Protein AF-A0A7S0MU93-F1 (afdb_monomer)

Solvent-accessible surface area (backbone atoms only — not comparable to full-atom values): 8257 Å² total; per-residue (Å²): 109,71,52,58,58,35,43,77,72,74,36,50,54,34,49,57,92,68,46,88,44,78,89,74,30,47,66,45,72,74,65,36,92,86,83,50,47,41,48,69,59,46,51,51,49,64,52,48,50,44,65,75,73,32,48,82,79,67,54,89,43,80,64,70,39,69,45,80,78,49,78,48,78,41,92,96,71,43,80,43,74,46,64,52,75,78,32,42,78,63,46,52,64,42,74,45,76,45,85,48,97,94,43,78,43,78,48,60,36,87,70,42,74,42,63,46,88,100,48,63,81,87,52,95,70,70,69,46,78,42,67,96

Radius of gyration: 20.54 Å; Cα contacts (8 Å, |Δi|>4): 168; chains: 1; bounding box: 41×29×54 Å

Organism: NCBI:txid1411642

Secondary structure (DSSP, 8-state):
-HHHHHHHTT-EEEETTT-S-TTTEEEE----TTT-TTHHHHHHHHHHHHHHHSTGGGS--SS-EEEEEEEEEETTTEEEEEEEEEES---TT-EEEEEETTEEEEEE---EEEPPTT--TTS--PPEEE--

Mean predicted aligned error: 6.18 Å

Foldseek 3Di:
DVQVVCVVVVAHEDDQVPDPDVVRYHHDFDADPVVGPRVVVVVVCVVVCCVPPVVVVQDADQDWDKDWDDWDQDPPPGIDTDIDTRHHDDFQQDWDWDADPVGIDIDGRNWDWDDPPPDDPVDDDDTDTDRD

Nearest PDB structures (foldseek):
  8pj5-assembly1_0  TM=9.630E-01  e=1.339E-12  Homo sapiens
  6woo-assembly1_1  TM=9.229E-01  e=6.140E-13  Saccharomyces cerevisiae
  4ncf-assembly1_A  TM=8.834E-01  e=1.261E-12  Saccharomyces cerevisiae S288C
  4tn1-assembly2_A  TM=9.085E-01  e=2.921E-12  Thermochaetoides thermophila
  4n3s-assembly1_A  TM=8.749E-01  e=2.038E-12  Saccharomyces cerevisiae S288C

Sequence (132 aa):
AAILSFNEQGLNAALYWENPDPRSYISIVPTSAITGDGLPDLLGLLVRLPQSRMAEKLQFVPDVQATVLEVKMIEGLGTTMDVILVNGTLKEGQTLVTCGLSGPVVTPIRALVTPQPMREMRVKGSYVHHKE

pLDDT: mean 90.56, std 7.41, range [60.0, 97.31]

Structure (mmCIF, N/CA/C/O backbone):
data_AF-A0A7S0MU93-F1
#
_entry.id   AF-A0A7S0MU93-F1
#
loop_
_atom_site.group_PDB
_atom_site.id
_atom_site.type_symbol
_atom_site.label_atom_id
_atom_site.label_alt_id
_atom_site.label_comp_id
_atom_site.label_asym_id
_atom_site.label_entity_id
_atom_site.label_seq_id
_atom_site.pdbx_PDB_ins_code
_atom_site.Cartn_x
_atom_site.Cartn_y
_atom_site.Cartn_z
_atom_site.occupancy
_atom_site.B_iso_or_equiv
_atom_site.auth_seq_id
_atom_site.auth_comp_id
_atom_site.auth_asym_id
_atom_site.auth_atom_id
_atom_site.pdbx_PDB_model_num
ATOM 1 N N . ALA A 1 1 ? 21.070 -10.099 -20.490 1.00 69.31 1 ALA A N 1
ATOM 2 C CA . ALA A 1 1 ? 20.908 -11.014 -19.341 1.00 69.31 1 ALA A CA 1
ATOM 3 C C . ALA A 1 1 ? 19.475 -10.980 -18.810 1.00 69.31 1 ALA A C 1
ATOM 5 O O . ALA A 1 1 ? 18.749 -11.915 -19.091 1.00 69.31 1 ALA A O 1
ATOM 6 N N . ALA A 1 2 ? 19.016 -9.893 -18.172 1.00 81.69 2 ALA A N 1
ATOM 7 C CA . ALA A 1 2 ? 17.676 -9.841 -17.564 1.00 81.69 2 ALA A CA 1
ATOM 8 C C . ALA A 1 2 ? 16.504 -10.079 -18.542 1.00 81.69 2 ALA A C 1
ATOM 10 O O . ALA A 1 2 ? 15.627 -10.883 -18.253 1.00 81.69 2 ALA A O 1
ATOM 11 N N . ILE A 1 3 ? 16.506 -9.438 -19.719 1.00 89.75 3 ILE A N 1
ATOM 12 C CA . ILE A 1 3 ? 15.433 -9.607 -20.723 1.00 89.75 3 ILE A CA 1
ATOM 13 C C . ILE A 1 3 ? 15.333 -11.061 -21.208 1.00 89.75 3 ILE A C 1
ATOM 15 O O . ILE A 1 3 ? 14.231 -11.577 -21.360 1.00 89.75 3 ILE A O 1
ATOM 19 N N . LEU A 1 4 ? 16.473 -11.732 -21.405 1.00 91.69 4 LEU A N 1
ATOM 20 C CA . LEU A 1 4 ? 16.503 -13.138 -21.809 1.00 91.69 4 LEU A CA 1
ATOM 21 C C . LEU A 1 4 ? 15.874 -14.028 -20.730 1.00 91.69 4 LEU A C 1
ATOM 23 O O . LEU A 1 4 ? 15.010 -14.833 -21.045 1.00 91.69 4 LEU A O 1
ATOM 27 N N . SER A 1 5 ? 16.228 -13.817 -19.460 1.00 93.56 5 SER A N 1
ATOM 28 C CA . SER A 1 5 ? 15.655 -14.577 -18.343 1.00 93.56 5 SER A CA 1
ATOM 29 C C . SER A 1 5 ? 14.151 -14.345 -18.157 1.00 93.56 5 SER A C 1
ATOM 31 O O . SER A 1 5 ? 13.438 -15.270 -17.781 1.00 93.56 5 SER A O 1
ATOM 33 N N . PHE A 1 6 ? 13.639 -13.141 -18.437 1.00 93.81 6 PHE A N 1
ATOM 34 C CA . PHE A 1 6 ? 12.189 -12.911 -18.478 1.00 93.81 6 PHE A CA 1
ATOM 35 C C . PHE A 1 6 ? 11.536 -13.658 -19.643 1.00 93.81 6 PHE A C 1
ATOM 37 O O . PHE A 1 6 ? 10.497 -14.291 -19.460 1.00 93.81 6 PHE A O 1
ATOM 44 N N . ASN A 1 7 ? 12.174 -13.648 -20.815 1.00 93.00 7 ASN A N 1
ATOM 45 C CA . ASN A 1 7 ? 11.668 -14.341 -21.994 1.00 93.00 7 ASN A CA 1
ATOM 46 C C . ASN A 1 7 ? 11.599 -15.864 -21.785 1.00 93.00 7 ASN A C 1
ATOM 48 O O . ASN A 1 7 ? 10.596 -16.479 -22.130 1.00 93.00 7 ASN A O 1
ATOM 52 N N . GLU A 1 8 ? 12.598 -16.456 -21.122 1.00 95.19 8 GLU A N 1
ATOM 53 C CA . GLU A 1 8 ? 12.602 -17.874 -20.722 1.00 95.19 8 GLU A CA 1
ATOM 54 C C . GLU A 1 8 ? 11.416 -18.243 -19.812 1.00 95.19 8 GLU A C 1
ATOM 56 O O . GLU A 1 8 ? 10.957 -19.383 -19.824 1.00 95.19 8 GLU A O 1
ATOM 61 N N . GLN A 1 9 ? 10.879 -17.279 -19.058 1.00 94.19 9 GLN A N 1
ATOM 62 C CA . GLN A 1 9 ? 9.675 -17.439 -18.233 1.00 94.19 9 GLN A CA 1
ATOM 63 C C . GLN A 1 9 ? 8.376 -17.088 -18.983 1.00 94.19 9 GLN A C 1
ATOM 65 O O . GLN A 1 9 ? 7.307 -17.034 -18.377 1.00 94.19 9 GLN A O 1
ATOM 70 N N . GLY A 1 10 ? 8.446 -16.834 -20.293 1.00 93.25 10 GLY A N 1
ATOM 71 C CA . GLY A 1 10 ? 7.303 -16.439 -21.119 1.00 93.25 10 GLY A CA 1
ATOM 72 C C . GLY A 1 10 ? 6.872 -14.982 -20.935 1.00 93.25 10 GLY A C 1
ATOM 73 O O . GLY A 1 10 ? 5.758 -14.620 -21.312 1.00 93.25 10 GLY A O 1
ATOM 74 N N . LEU A 1 11 ? 7.726 -14.137 -20.351 1.00 94.38 11 LEU A N 1
ATOM 75 C CA . LEU A 1 11 ? 7.451 -12.723 -20.119 1.00 94.38 11 LEU A CA 1
ATOM 76 C C . LEU A 1 11 ? 8.236 -11.860 -21.107 1.00 94.38 11 LEU A C 1
ATOM 78 O O . LEU A 1 11 ? 9.467 -11.851 -21.126 1.00 94.38 11 LEU A O 1
ATOM 82 N N . ASN A 1 12 ? 7.518 -11.077 -21.907 1.00 94.38 12 ASN A N 1
ATOM 83 C CA . ASN A 1 12 ? 8.144 -10.071 -22.752 1.00 94.38 12 ASN A CA 1
ATOM 84 C C . ASN A 1 12 ? 8.567 -8.881 -21.890 1.00 94.38 12 ASN A C 1
ATOM 86 O O . ASN A 1 12 ? 7.770 -8.365 -21.107 1.00 94.38 12 ASN A O 1
ATOM 90 N N . ALA A 1 13 ? 9.809 -8.428 -22.036 1.00 95.06 13 ALA A N 1
ATOM 91 C CA . ALA A 1 13 ? 10.330 -7.291 -21.291 1.00 95.06 13 ALA A CA 1
ATOM 92 C C . ALA A 1 13 ? 11.140 -6.370 -22.205 1.00 95.06 13 ALA A C 1
ATOM 94 O O . ALA A 1 13 ? 11.836 -6.834 -23.108 1.00 95.06 13 ALA A O 1
ATOM 95 N N . ALA A 1 14 ? 11.050 -5.068 -21.961 1.00 95.25 14 ALA A N 1
ATOM 96 C CA . ALA A 1 14 ? 11.775 -4.037 -22.696 1.00 95.25 14 ALA A CA 1
ATOM 97 C C . ALA A 1 14 ? 12.137 -2.886 -21.754 1.00 95.25 14 ALA A C 1
ATOM 99 O O . ALA A 1 14 ? 11.532 -2.729 -20.691 1.00 95.25 14 ALA A O 1
ATOM 100 N N . LEU A 1 15 ? 13.113 -2.063 -22.137 1.00 95.44 15 LEU A N 1
ATOM 101 C CA . LEU A 1 15 ? 13.384 -0.814 -21.424 1.00 95.44 15 LEU A CA 1
ATOM 102 C C . LEU A 1 15 ? 12.142 0.078 -21.471 1.00 95.44 15 LEU A C 1
ATOM 104 O O . LEU A 1 15 ? 11.427 0.099 -22.472 1.00 95.44 15 LEU A O 1
ATOM 108 N N . TYR A 1 16 ? 11.857 0.801 -20.386 1.00 93.94 16 TYR A N 1
ATOM 109 C CA . TYR A 1 16 ? 10.572 1.494 -20.244 1.00 93.94 16 TYR A CA 1
ATOM 110 C C . TYR A 1 16 ? 10.304 2.536 -21.352 1.00 93.94 16 TYR A C 1
ATOM 112 O O . TYR A 1 16 ? 9.141 2.784 -21.667 1.00 93.94 16 TYR A O 1
ATOM 120 N N . TRP A 1 17 ? 11.354 3.119 -21.949 1.00 93.38 17 TRP A N 1
ATOM 121 C CA . TRP A 1 17 ? 11.270 4.077 -23.064 1.00 93.38 17 TRP A CA 1
ATOM 122 C C . TRP A 1 17 ? 11.205 3.422 -24.453 1.00 93.38 17 TRP A C 1
ATOM 124 O O . TRP A 1 17 ? 10.818 4.077 -25.415 1.00 93.38 17 TRP A O 1
ATOM 134 N N . GLU A 1 18 ? 11.552 2.141 -24.560 1.00 94.94 18 GLU A N 1
ATOM 135 C CA . GLU A 1 18 ? 11.492 1.335 -25.791 1.00 94.94 18 GLU A CA 1
ATOM 136 C C . GLU A 1 18 ? 10.295 0.377 -25.798 1.00 94.94 18 GLU A C 1
ATOM 138 O O . GLU A 1 18 ? 10.122 -0.391 -26.742 1.00 94.94 18 GLU A O 1
ATOM 143 N N . ASN A 1 19 ? 9.472 0.388 -24.745 1.00 93.25 19 ASN A N 1
ATOM 144 C CA . ASN A 1 19 ? 8.370 -0.548 -24.595 1.00 93.25 19 ASN A CA 1
ATOM 145 C C . ASN A 1 19 ? 7.287 -0.290 -25.669 1.00 93.25 19 ASN A C 1
ATOM 147 O O . ASN A 1 19 ? 6.625 0.753 -25.616 1.00 93.25 19 ASN A O 1
ATOM 151 N N . PRO A 1 20 ? 7.069 -1.230 -26.615 1.00 92.25 20 PRO A N 1
ATOM 152 C CA . PRO A 1 20 ? 6.114 -1.041 -27.704 1.00 92.25 20 PRO A CA 1
ATOM 153 C C . PRO A 1 20 ? 4.659 -1.145 -27.230 1.00 92.25 20 PRO A C 1
ATOM 155 O O . PRO A 1 20 ? 3.775 -0.517 -27.811 1.00 92.25 20 PRO A O 1
ATOM 158 N N . ASP A 1 21 ? 4.405 -1.928 -26.179 1.00 90.56 21 ASP A N 1
ATOM 159 C CA . ASP A 1 21 ? 3.085 -2.104 -25.586 1.00 90.56 21 ASP A CA 1
ATOM 160 C C . ASP A 1 21 ? 3.186 -2.407 -24.077 1.00 90.56 21 ASP A C 1
ATOM 162 O O . ASP A 1 21 ? 3.364 -3.561 -23.672 1.00 90.56 21 ASP A O 1
ATOM 166 N N . PRO A 1 22 ? 2.959 -1.401 -23.210 1.00 87.12 22 PRO A N 1
ATOM 167 C CA . PRO A 1 22 ? 2.948 -1.576 -21.757 1.00 87.12 22 PRO A CA 1
ATOM 168 C C . PRO A 1 22 ? 1.882 -2.553 -21.233 1.00 87.12 22 PRO A C 1
ATOM 170 O O . PRO A 1 22 ? 1.833 -2.824 -20.031 1.00 87.12 22 PRO A O 1
ATOM 173 N N . ARG A 1 23 ? 0.952 -3.031 -22.075 1.00 88.00 23 ARG A N 1
ATOM 174 C CA . ARG A 1 23 ? -0.042 -4.047 -21.699 1.00 88.00 23 ARG A CA 1
ATOM 175 C C . ARG A 1 23 ? 0.506 -5.461 -21.756 1.00 88.00 23 ARG A C 1
ATOM 177 O O . ARG A 1 23 ? 0.128 -6.249 -20.894 1.00 88.00 23 ARG A O 1
ATOM 184 N N . SER A 1 24 ? 1.358 -5.754 -22.729 1.00 91.12 24 SER A N 1
ATOM 185 C CA . SER A 1 24 ? 1.900 -7.091 -22.978 1.00 91.12 24 SER A CA 1
ATOM 186 C C . SER A 1 24 ? 3.391 -7.223 -22.649 1.00 91.12 24 SER A C 1
ATOM 188 O O . SER A 1 24 ? 3.877 -8.345 -22.518 1.00 91.12 24 SER A O 1
ATOM 190 N N . TYR A 1 25 ? 4.100 -6.105 -22.460 1.00 94.25 25 TYR A N 1
ATOM 191 C CA . TYR A 1 25 ? 5.517 -6.066 -22.099 1.00 94.25 25 TYR A CA 1
ATOM 192 C C . TYR A 1 25 ? 5.729 -5.464 -20.710 1.00 94.25 25 TYR A C 1
ATOM 194 O O . TYR A 1 25 ? 5.177 -4.415 -20.365 1.00 94.25 25 TYR A O 1
ATOM 202 N N . ILE A 1 26 ? 6.622 -6.085 -19.947 1.00 93.50 26 ILE A N 1
ATOM 203 C CA . ILE A 1 26 ? 7.145 -5.562 -18.688 1.00 93.50 26 ILE A CA 1
ATOM 204 C C . ILE A 1 26 ? 8.126 -4.424 -18.989 1.00 93.50 26 ILE A C 1
ATOM 206 O O . ILE A 1 26 ? 9.113 -4.610 -19.703 1.00 93.50 26 ILE A O 1
ATOM 210 N N . SER A 1 27 ? 7.872 -3.251 -18.410 1.00 94.56 27 SER A N 1
ATOM 211 C CA . SER A 1 27 ? 8.789 -2.111 -18.466 1.00 94.56 27 SER A CA 1
ATOM 212 C C . SER A 1 27 ? 9.918 -2.266 -17.450 1.00 94.56 27 SER A C 1
ATOM 214 O O . SER A 1 27 ? 9.676 -2.287 -16.244 1.00 94.56 27 SER A O 1
ATOM 216 N N . ILE A 1 28 ? 11.157 -2.318 -17.933 1.00 94.88 28 ILE A N 1
ATOM 217 C CA . ILE A 1 28 ? 12.368 -2.329 -17.111 1.00 94.88 28 ILE A CA 1
ATOM 218 C C . ILE A 1 28 ? 12.850 -0.889 -16.922 1.00 94.88 28 ILE A C 1
ATOM 220 O O . ILE A 1 28 ? 13.118 -0.187 -17.900 1.00 94.88 28 ILE A O 1
ATOM 224 N N . VAL A 1 29 ? 12.995 -0.467 -15.665 1.00 95.81 29 VAL A N 1
ATOM 225 C CA . VAL A 1 29 ? 13.598 0.819 -15.290 1.00 95.81 29 VAL A CA 1
ATOM 226 C C . VAL A 1 29 ? 14.969 0.551 -14.668 1.00 95.81 29 VAL A C 1
ATOM 228 O O . VAL A 1 29 ? 15.030 -0.038 -13.588 1.00 95.81 29 VAL A O 1
ATOM 231 N N . PRO A 1 30 ? 16.078 0.925 -15.326 1.00 95.25 30 PRO A N 1
ATOM 232 C CA . PRO A 1 30 ? 17.400 0.844 -14.719 1.00 95.25 30 PRO A CA 1
ATOM 233 C C . PRO A 1 30 ? 17.512 1.856 -13.579 1.00 95.25 30 PRO A C 1
ATOM 235 O O . PRO A 1 30 ? 17.283 3.043 -13.789 1.00 95.25 30 PRO A O 1
ATOM 238 N N . THR A 1 31 ? 17.873 1.393 -12.383 1.00 96.56 31 THR A N 1
ATOM 239 C CA . THR A 1 31 ? 18.003 2.257 -11.204 1.00 96.56 31 THR A CA 1
ATOM 240 C C . THR A 1 31 ? 19.249 1.926 -10.396 1.00 96.56 31 THR A C 1
ATOM 242 O O . THR A 1 31 ? 19.634 0.759 -10.307 1.00 96.56 31 THR A O 1
ATOM 245 N N . SER A 1 32 ? 19.817 2.923 -9.723 1.00 96.75 32 SER A N 1
ATOM 246 C CA . SER A 1 32 ? 20.867 2.753 -8.719 1.00 96.75 32 SER A CA 1
ATOM 247 C C . SER A 1 32 ? 20.380 3.279 -7.373 1.00 96.75 32 SER A C 1
ATOM 249 O O . SER A 1 32 ? 20.157 4.474 -7.207 1.00 96.75 32 SER A O 1
ATOM 251 N N . ALA A 1 33 ? 20.243 2.395 -6.383 1.00 94.38 33 ALA A N 1
ATOM 252 C CA . ALA A 1 33 ? 19.815 2.785 -5.037 1.00 94.38 33 ALA A CA 1
ATOM 253 C C . ALA A 1 33 ? 20.881 3.591 -4.268 1.00 94.38 33 ALA A C 1
ATOM 255 O O . ALA A 1 33 ? 20.548 4.269 -3.302 1.00 94.38 33 ALA A O 1
ATOM 256 N N . ILE A 1 34 ? 22.154 3.517 -4.683 1.00 95.56 34 ILE A N 1
ATOM 257 C CA . ILE A 1 34 ? 23.270 4.216 -4.025 1.00 95.56 34 ILE A CA 1
ATOM 258 C C . ILE A 1 34 ? 23.371 5.657 -4.527 1.00 95.56 34 ILE A C 1
ATOM 260 O O . ILE A 1 34 ? 23.490 6.582 -3.731 1.00 95.56 34 ILE A O 1
ATOM 264 N N . THR A 1 35 ? 23.335 5.845 -5.848 1.00 96.62 35 THR A N 1
ATOM 265 C CA . THR A 1 35 ? 23.463 7.173 -6.471 1.00 96.62 35 THR A CA 1
ATOM 266 C C . THR A 1 35 ? 22.116 7.873 -6.637 1.00 96.62 35 THR A C 1
ATOM 268 O O . THR A 1 35 ? 22.075 9.096 -6.706 1.00 96.62 35 THR A O 1
ATOM 271 N N . GLY A 1 36 ? 21.014 7.118 -6.660 1.00 94.44 36 GLY A N 1
ATOM 272 C CA . GLY A 1 36 ? 19.664 7.628 -6.908 1.00 94.44 36 GLY A CA 1
ATOM 273 C C . GLY A 1 36 ? 19.291 7.710 -8.392 1.00 94.44 36 GLY A C 1
ATOM 274 O O . GLY A 1 36 ? 18.182 8.141 -8.713 1.00 94.44 36 GLY A O 1
ATOM 275 N N . ASP A 1 37 ? 20.179 7.286 -9.297 1.00 97.31 37 ASP A N 1
ATOM 276 C CA . ASP A 1 37 ? 19.916 7.311 -10.738 1.00 97.31 37 ASP A CA 1
ATOM 277 C C . ASP A 1 37 ? 18.703 6.441 -11.078 1.00 97.31 37 ASP A C 1
ATOM 279 O O . ASP A 1 37 ? 18.536 5.343 -10.540 1.00 97.31 37 ASP A O 1
ATOM 283 N N . GLY A 1 38 ? 17.839 6.931 -11.965 1.00 95.44 38 GLY A N 1
ATOM 284 C CA . GLY A 1 38 ? 16.634 6.219 -12.395 1.00 95.44 38 GLY A CA 1
ATOM 285 C C . GLY A 1 38 ? 15.461 6.260 -11.410 1.00 95.44 38 GLY A C 1
ATOM 286 O O . GLY A 1 38 ? 14.367 5.808 -11.747 1.00 95.44 38 GLY A O 1
ATOM 287 N N . LEU A 1 39 ? 15.626 6.817 -10.202 1.00 96.00 39 LEU A N 1
ATOM 288 C CA . LEU A 1 39 ? 14.516 6.955 -9.254 1.00 96.00 39 LEU A CA 1
ATOM 289 C C . LEU A 1 39 ? 13.403 7.894 -9.767 1.00 96.00 39 LEU A C 1
ATOM 291 O O . LEU A 1 39 ? 12.233 7.524 -9.637 1.00 96.00 39 LEU A O 1
ATOM 295 N N . PRO A 1 40 ? 13.703 9.054 -10.396 1.00 96.00 40 PRO A N 1
ATOM 296 C CA . PRO A 1 4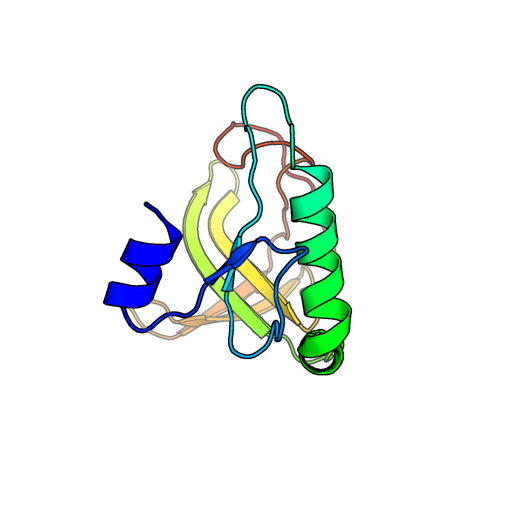0 ? 12.671 9.884 -11.019 1.00 96.00 40 PRO A CA 1
ATOM 297 C C . PRO A 1 40 ? 11.912 9.143 -12.125 1.00 96.00 40 PRO A C 1
ATOM 299 O O . PRO A 1 40 ? 10.691 9.266 -12.215 1.00 96.00 40 PRO A O 1
ATOM 302 N N . ASP A 1 41 ? 12.613 8.332 -12.922 1.00 96.06 41 ASP A N 1
ATOM 303 C CA . ASP A 1 41 ? 12.013 7.523 -13.985 1.00 96.06 41 ASP A CA 1
ATOM 304 C C . ASP A 1 41 ? 11.072 6.454 -13.417 1.00 96.06 41 ASP A C 1
ATOM 306 O O . ASP A 1 41 ? 9.944 6.286 -13.890 1.00 96.06 41 ASP A O 1
ATOM 310 N N . LEU A 1 42 ? 11.506 5.769 -12.353 1.00 96.06 42 LEU A N 1
ATOM 311 C CA . LEU A 1 42 ? 10.708 4.762 -11.659 1.00 96.06 42 LEU A CA 1
ATOM 312 C C . LEU A 1 42 ? 9.434 5.377 -11.073 1.00 96.06 42 LEU A C 1
ATOM 314 O O . LEU A 1 42 ? 8.339 4.859 -11.297 1.00 96.06 42 LEU A O 1
ATOM 318 N N . LEU A 1 43 ? 9.563 6.499 -10.361 1.00 95.75 43 LEU A N 1
ATOM 319 C CA . LEU A 1 43 ? 8.423 7.222 -9.797 1.00 95.75 43 LEU A CA 1
ATOM 320 C C . LEU A 1 43 ? 7.480 7.725 -10.897 1.00 95.75 43 LEU A C 1
ATOM 322 O O . LEU A 1 43 ? 6.264 7.579 -10.778 1.00 95.75 43 LEU A O 1
ATOM 326 N N . GLY A 1 44 ? 8.022 8.250 -11.997 1.00 94.88 44 GLY A N 1
ATOM 327 C CA . GLY A 1 44 ? 7.236 8.690 -13.148 1.00 94.88 44 GLY A CA 1
ATOM 328 C C . GLY A 1 44 ? 6.408 7.558 -13.758 1.00 94.88 44 GLY A C 1
ATOM 329 O O . GLY A 1 44 ? 5.218 7.733 -14.036 1.00 94.88 44 GLY A O 1
ATOM 330 N N . LEU A 1 45 ? 6.996 6.368 -13.908 1.00 93.31 45 LEU A N 1
ATOM 331 C CA . LEU A 1 45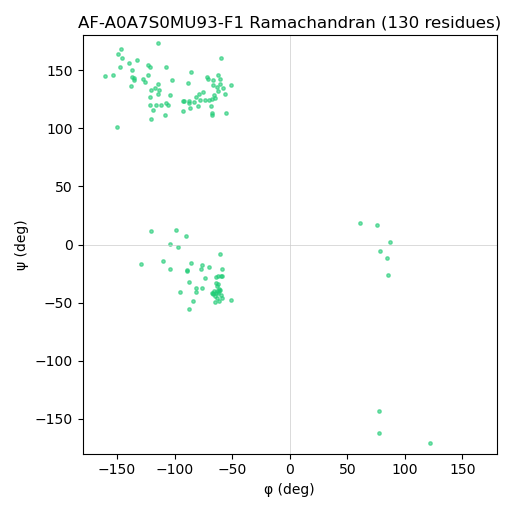 ? 6.281 5.193 -14.401 1.00 93.31 45 LEU A CA 1
ATOM 332 C C . LEU A 1 45 ? 5.198 4.725 -13.412 1.00 93.31 45 LEU A C 1
ATOM 334 O O . LEU A 1 45 ? 4.075 4.429 -13.831 1.00 93.31 45 LEU A O 1
ATOM 338 N N . LEU A 1 46 ? 5.507 4.714 -12.111 1.00 93.19 46 LEU A N 1
ATOM 339 C CA . LEU A 1 46 ? 4.571 4.346 -11.043 1.00 93.19 46 LEU A CA 1
ATOM 340 C C . LEU A 1 46 ? 3.386 5.305 -10.916 1.00 93.19 46 LEU A C 1
ATOM 342 O O . LEU A 1 46 ? 2.322 4.872 -10.498 1.00 93.19 46 LEU A O 1
ATOM 346 N N . VAL A 1 47 ? 3.530 6.576 -11.293 1.00 93.75 47 VAL A N 1
ATOM 347 C CA . VAL A 1 47 ? 2.404 7.524 -11.357 1.00 93.75 47 VAL A CA 1
ATOM 348 C C . VAL A 1 47 ? 1.614 7.351 -12.656 1.00 93.75 47 VAL A C 1
ATOM 350 O O . VAL A 1 47 ? 0.381 7.362 -12.658 1.00 93.75 47 VAL A O 1
ATOM 353 N N . ARG A 1 48 ? 2.304 7.149 -13.784 1.00 90.94 48 ARG A N 1
ATOM 354 C CA . ARG A 1 48 ? 1.672 7.056 -15.108 1.00 90.94 48 ARG A CA 1
ATOM 355 C C . ARG A 1 48 ? 0.802 5.809 -15.271 1.00 90.94 48 ARG A C 1
ATOM 357 O O . ARG A 1 48 ? -0.273 5.888 -15.875 1.00 90.94 48 ARG A O 1
ATOM 364 N N . LEU A 1 49 ? 1.259 4.651 -14.793 1.00 89.62 49 LEU A N 1
ATOM 365 C CA . LEU A 1 49 ? 0.547 3.384 -14.991 1.00 89.62 49 LEU A CA 1
ATOM 366 C C . LEU A 1 49 ? -0.820 3.361 -14.285 1.00 89.62 49 LEU A C 1
ATOM 368 O O . LEU A 1 49 ? -1.811 3.074 -14.964 1.00 89.62 49 LEU A O 1
ATOM 372 N N . PRO A 1 50 ? -0.939 3.719 -12.992 1.00 90.25 50 PRO A N 1
ATOM 373 C CA . PRO A 1 50 ? -2.233 3.747 -12.328 1.00 90.25 50 PRO A CA 1
ATOM 374 C C . PRO A 1 50 ? -3.157 4.816 -12.912 1.00 90.25 50 PRO A C 1
ATOM 376 O O . PRO A 1 50 ? -4.322 4.522 -13.167 1.00 90.25 50 PRO A O 1
ATOM 379 N N . GLN A 1 51 ? -2.633 6.003 -13.240 1.00 88.44 51 GLN A N 1
ATOM 380 C CA . GLN A 1 51 ? -3.439 7.079 -13.826 1.00 88.44 51 GLN A CA 1
ATOM 381 C C . GLN A 1 51 ? -4.059 6.690 -15.177 1.00 88.44 51 GLN A C 1
ATOM 383 O O . GLN A 1 51 ? -5.198 7.045 -15.465 1.00 88.44 51 GLN A O 1
ATOM 388 N N . SER A 1 52 ? -3.324 5.957 -16.018 1.00 87.75 52 SER A N 1
ATOM 389 C CA . SER A 1 52 ? -3.787 5.589 -17.364 1.00 87.75 52 SER A CA 1
ATOM 390 C C . SER A 1 52 ? -4.581 4.282 -17.426 1.00 87.75 52 SER A C 1
ATOM 392 O O . SER A 1 52 ? -5.327 4.077 -18.382 1.00 87.75 52 SER A O 1
ATOM 394 N N . ARG A 1 53 ? -4.413 3.374 -16.454 1.00 85.06 53 ARG A N 1
ATOM 395 C CA . ARG A 1 53 ? -4.973 2.007 -16.528 1.00 85.06 53 ARG A CA 1
ATOM 396 C C . ARG A 1 53 ? -5.763 1.559 -15.312 1.00 85.06 53 ARG A C 1
ATOM 398 O O . ARG A 1 53 ? -6.465 0.557 -15.397 1.00 85.06 53 ARG A O 1
ATOM 405 N N . MET A 1 54 ? -5.620 2.240 -14.184 1.00 87.56 54 MET A N 1
ATOM 406 C CA . MET A 1 54 ? -6.248 1.858 -12.919 1.00 87.56 54 MET A CA 1
ATOM 407 C C . MET A 1 54 ? -7.171 2.950 -12.387 1.00 87.56 54 MET A C 1
ATOM 409 O O . MET A 1 54 ? -7.617 2.835 -11.253 1.00 87.56 54 MET A O 1
ATOM 413 N N . ALA A 1 55 ? -7.494 3.965 -13.196 1.00 86.94 55 ALA A N 1
ATOM 414 C CA . ALA A 1 55 ? -8.358 5.070 -12.793 1.00 86.94 55 ALA A CA 1
ATOM 415 C C . ALA A 1 55 ? -9.673 4.571 -12.176 1.00 86.94 55 ALA A C 1
ATOM 417 O O . ALA A 1 55 ? -10.010 4.979 -11.074 1.00 86.94 55 ALA A O 1
ATOM 418 N N . GLU A 1 56 ? -10.356 3.619 -12.818 1.00 86.62 56 GLU A N 1
ATOM 419 C CA . GLU A 1 56 ? -11.595 3.021 -12.294 1.00 86.62 56 GLU A CA 1
ATOM 420 C C . GLU A 1 56 ? -11.386 2.260 -10.977 1.00 86.62 56 GLU A C 1
ATOM 422 O O . GLU A 1 56 ? -12.235 2.302 -10.097 1.00 86.62 56 GLU A O 1
ATOM 427 N N . LYS A 1 57 ? -10.237 1.594 -10.806 1.00 84.31 57 LYS A N 1
ATOM 428 C CA . LYS A 1 57 ? -9.916 0.834 -9.585 1.00 84.31 57 LYS A CA 1
ATOM 429 C C . LYS A 1 57 ? -9.497 1.725 -8.413 1.00 84.31 57 LYS A C 1
ATOM 431 O O . LYS A 1 57 ? -9.529 1.269 -7.277 1.00 84.31 57 LYS A O 1
ATOM 436 N N . LEU A 1 58 ? -9.060 2.950 -8.698 1.00 86.25 58 LEU A N 1
ATOM 437 C CA . LEU A 1 58 ? -8.633 3.948 -7.714 1.00 86.25 58 LEU A CA 1
ATOM 438 C C . LEU A 1 58 ? -9.738 4.954 -7.373 1.00 86.25 58 LEU A C 1
ATOM 440 O O . LEU A 1 58 ? -9.515 5.845 -6.556 1.00 86.25 58 LEU A O 1
ATOM 444 N N . GLN A 1 59 ? -10.911 4.847 -8.004 1.00 89.75 59 GLN A N 1
ATOM 445 C CA . GLN A 1 59 ? -12.052 5.680 -7.648 1.00 89.75 59 GLN A CA 1
ATOM 446 C C . GLN A 1 59 ? -12.481 5.395 -6.213 1.00 89.75 59 GLN A C 1
ATOM 448 O O . GLN A 1 59 ? -12.589 4.242 -5.797 1.00 89.75 59 GLN A O 1
ATOM 453 N N . PHE A 1 60 ? -12.743 6.474 -5.478 1.00 91.19 60 PHE A N 1
ATOM 454 C CA . PHE A 1 60 ? -13.223 6.379 -4.113 1.00 91.19 60 PHE A CA 1
ATOM 455 C C . PHE A 1 60 ? -14.613 5.746 -4.082 1.00 91.19 60 PHE A C 1
ATOM 45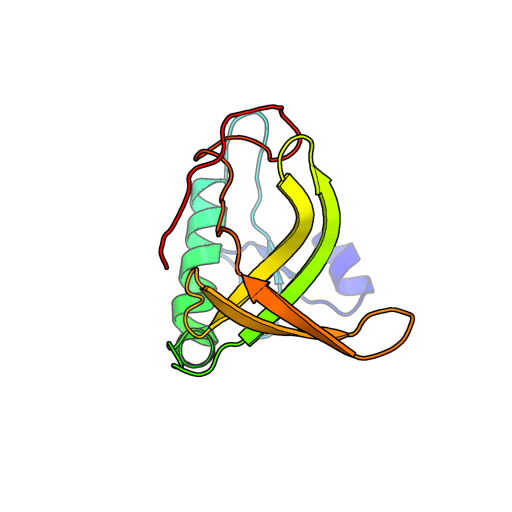7 O O . PHE A 1 60 ? -15.539 6.216 -4.747 1.00 91.19 60 PHE A O 1
ATOM 464 N N . VAL A 1 61 ? -14.753 4.723 -3.246 1.00 91.75 61 VAL A N 1
ATOM 465 C CA . VAL A 1 61 ? -16.039 4.126 -2.894 1.00 91.75 61 VAL A CA 1
ATOM 466 C C . VAL A 1 61 ? -16.260 4.318 -1.389 1.00 91.75 61 VAL A C 1
ATOM 468 O O . VAL A 1 61 ? -15.329 4.084 -0.616 1.00 91.75 61 VAL A O 1
ATOM 471 N N . PRO A 1 62 ? -17.464 4.734 -0.945 1.00 91.44 62 PRO A N 1
ATOM 472 C CA . PRO A 1 62 ? -17.752 4.921 0.480 1.00 91.44 62 PRO A CA 1
ATOM 473 C C . PRO A 1 62 ? -17.650 3.638 1.312 1.00 91.44 62 PRO A C 1
ATOM 475 O O . PRO A 1 62 ? -17.379 3.701 2.511 1.00 91.44 62 PRO A O 1
ATOM 478 N N . ASP A 1 63 ? -17.870 2.484 0.682 1.00 93.12 63 ASP A N 1
ATOM 479 C CA . ASP A 1 63 ? -17.801 1.185 1.340 1.00 93.12 63 ASP A CA 1
ATOM 480 C C . ASP A 1 63 ? -16.381 0.888 1.820 1.00 93.12 63 ASP A C 1
ATOM 482 O O . ASP A 1 63 ? -15.413 0.917 1.054 1.00 93.12 63 ASP A O 1
ATOM 486 N N . VAL A 1 64 ? -16.269 0.568 3.110 1.00 93.44 64 VAL A N 1
ATOM 487 C CA . VAL A 1 64 ? -14.986 0.271 3.742 1.00 93.44 64 VAL A CA 1
ATOM 488 C C . VAL A 1 64 ? -14.432 -1.037 3.197 1.00 93.44 64 VAL A C 1
ATOM 490 O O . VAL A 1 64 ? -15.009 -2.108 3.384 1.00 93.44 64 VAL A O 1
ATOM 493 N N . GLN A 1 65 ? -13.261 -0.948 2.576 1.00 94.12 65 GLN A N 1
ATOM 494 C CA . GLN A 1 65 ? -12.472 -2.096 2.155 1.00 94.12 65 GLN A CA 1
ATOM 495 C C . GLN A 1 65 ? -11.123 -2.013 2.850 1.00 94.12 65 GLN A C 1
ATOM 497 O O . GLN A 1 65 ? -10.296 -1.169 2.512 1.00 94.12 65 GLN A O 1
ATOM 502 N N . ALA A 1 66 ? -10.903 -2.887 3.827 1.00 93.88 66 ALA A N 1
ATOM 503 C CA . ALA A 1 66 ? -9.649 -2.963 4.559 1.00 93.88 66 ALA A CA 1
ATOM 504 C C . ALA A 1 66 ? -9.199 -4.417 4.709 1.00 93.88 66 ALA A C 1
ATOM 506 O O . ALA A 1 66 ? -10.020 -5.315 4.885 1.00 93.88 66 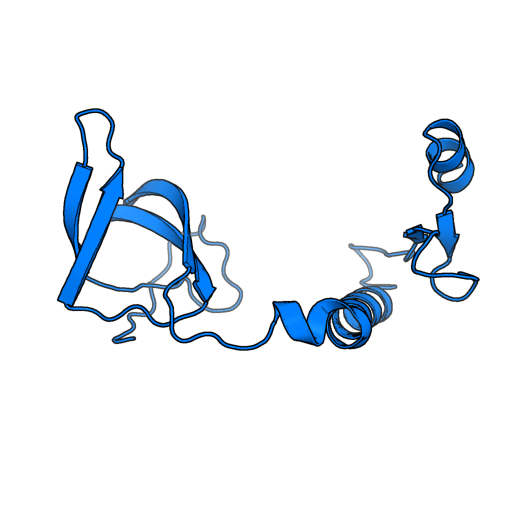ALA A O 1
ATOM 507 N N . THR A 1 67 ? -7.889 -4.649 4.642 1.00 94.88 67 THR A N 1
ATOM 508 C CA . THR A 1 67 ? -7.282 -5.971 4.853 1.00 94.88 67 THR A CA 1
ATOM 509 C C . THR A 1 67 ? -6.303 -5.911 6.013 1.00 94.88 67 THR A C 1
ATOM 511 O O . THR A 1 67 ? -5.471 -5.009 6.079 1.00 94.88 67 THR A O 1
ATOM 514 N N . VAL A 1 68 ? -6.396 -6.881 6.922 1.00 93.62 68 VAL A N 1
ATOM 515 C CA . VAL A 1 68 ? -5.472 -7.030 8.051 1.00 93.62 68 VAL A CA 1
ATOM 516 C C . VAL A 1 68 ? -4.175 -7.656 7.548 1.00 93.62 68 VAL A C 1
ATOM 518 O O . VAL A 1 68 ? -4.204 -8.731 6.954 1.00 93.62 68 VAL A O 1
ATOM 521 N N . LEU A 1 69 ? -3.049 -6.987 7.784 1.00 93.50 69 LEU A N 1
ATOM 522 C CA . LEU A 1 69 ? -1.716 -7.490 7.456 1.00 93.50 69 LEU A CA 1
ATOM 523 C C . LEU A 1 69 ? -1.145 -8.331 8.588 1.00 93.50 69 LEU A C 1
ATOM 525 O O . LEU A 1 69 ? -0.751 -9.476 8.389 1.00 93.50 69 LEU A O 1
ATOM 529 N N . GLU A 1 70 ? -1.094 -7.748 9.781 1.00 91.69 70 GLU A N 1
ATOM 530 C CA . GLU A 1 70 ? -0.505 -8.383 10.949 1.00 91.69 70 GLU A CA 1
ATOM 531 C C . GLU A 1 70 ? -1.227 -7.962 12.226 1.00 91.69 70 GLU A C 1
ATOM 533 O O . GLU A 1 70 ? -1.803 -6.877 12.325 1.00 91.69 70 GLU A O 1
ATOM 538 N N . VAL A 1 71 ? -1.188 -8.849 13.218 1.00 91.69 71 VAL A N 1
ATOM 539 C CA . VAL A 1 71 ? -1.676 -8.585 14.569 1.00 91.69 71 VAL A CA 1
ATOM 540 C C . VAL A 1 71 ? -0.482 -8.670 15.503 1.00 91.69 71 VAL A C 1
ATOM 542 O O . VAL A 1 71 ? 0.170 -9.711 15.585 1.00 91.69 71 VAL A O 1
ATOM 545 N N . LYS A 1 72 ? -0.187 -7.579 16.209 1.00 90.81 72 LYS A N 1
ATOM 546 C CA . LYS A 1 72 ? 0.982 -7.488 17.091 1.00 90.81 72 LYS A CA 1
ATOM 547 C C . LYS A 1 72 ? 0.669 -6.765 18.388 1.00 90.81 72 LYS A C 1
ATOM 549 O O . LYS A 1 72 ? -0.252 -5.955 18.471 1.00 90.81 72 LYS A O 1
ATOM 554 N N . MET A 1 73 ? 1.470 -7.048 19.406 1.00 89.19 73 MET A N 1
ATOM 555 C CA . MET A 1 73 ? 1.418 -6.351 20.687 1.00 89.19 73 MET A CA 1
ATOM 556 C C . MET A 1 73 ? 2.314 -5.113 20.639 1.00 89.19 73 MET A C 1
ATOM 558 O O . MET A 1 73 ? 3.513 -5.233 20.394 1.00 89.1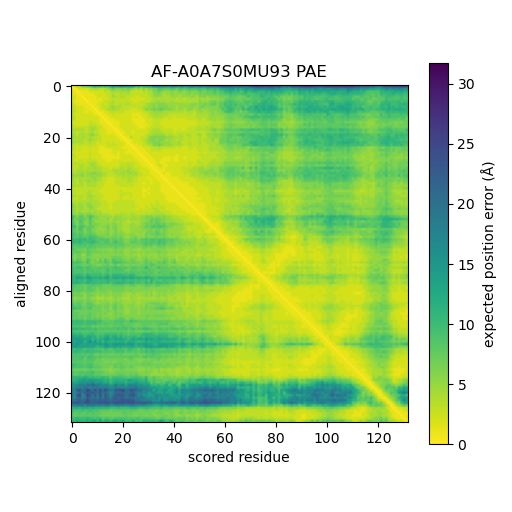9 73 MET A O 1
ATOM 562 N N . ILE A 1 74 ? 1.747 -3.938 20.911 1.00 87.94 74 ILE A N 1
ATOM 563 C CA . ILE A 1 74 ? 2.487 -2.680 21.052 1.00 87.94 74 ILE A CA 1
ATOM 564 C C . ILE A 1 74 ? 2.359 -2.202 22.497 1.00 87.94 74 ILE A C 1
ATOM 566 O O . ILE A 1 74 ? 1.262 -2.118 23.053 1.00 87.94 74 ILE A O 1
ATOM 570 N N . GLU A 1 75 ? 3.494 -1.880 23.114 1.00 85.12 75 GLU A N 1
ATOM 571 C CA . GLU A 1 75 ? 3.548 -1.337 24.471 1.00 85.12 75 GLU A CA 1
ATOM 572 C C . GLU A 1 75 ? 2.699 -0.056 24.575 1.00 85.12 75 GLU A C 1
ATOM 574 O O . GLU A 1 75 ? 2.789 0.835 23.734 1.00 85.12 75 GLU A O 1
ATOM 579 N N . GLY A 1 76 ? 1.816 0.009 25.574 1.00 86.81 76 GLY A N 1
ATOM 580 C CA . GLY A 1 76 ? 0.865 1.111 25.763 1.00 86.81 76 GLY A CA 1
ATOM 581 C C . GLY A 1 76 ? -0.450 0.999 24.975 1.00 86.81 76 GLY A C 1
ATOM 582 O O . GLY A 1 76 ? -1.463 1.508 25.446 1.00 86.81 76 GLY A O 1
ATOM 583 N N . LEU A 1 77 ? -0.487 0.292 23.838 1.00 87.56 77 LEU A N 1
ATOM 584 C CA . LEU A 1 77 ? -1.710 0.102 23.029 1.00 87.56 77 LEU A CA 1
ATOM 585 C C . LEU A 1 77 ? -2.332 -1.303 23.186 1.00 87.56 77 LEU A C 1
ATOM 587 O O . LEU A 1 77 ? -3.532 -1.497 22.953 1.00 87.56 77 LEU A O 1
ATOM 591 N N . GLY A 1 78 ? -1.540 -2.278 23.638 1.00 90.25 78 GLY A N 1
ATOM 592 C CA . GLY A 1 78 ? -1.940 -3.680 23.745 1.00 90.25 78 GLY A CA 1
ATOM 593 C C . GLY A 1 78 ? -1.923 -4.369 22.382 1.00 90.25 78 GLY A C 1
ATOM 594 O O . GLY A 1 78 ? -1.047 -4.098 21.562 1.00 90.25 78 GLY A O 1
ATOM 595 N N . THR A 1 79 ? -2.877 -5.266 22.130 1.00 90.62 79 THR A N 1
ATOM 596 C CA . THR A 1 79 ? -3.020 -5.914 20.820 1.00 90.62 79 THR A CA 1
ATOM 597 C C . THR A 1 79 ? -3.511 -4.905 19.789 1.00 90.62 79 THR A C 1
ATOM 599 O O . THR A 1 79 ? -4.560 -4.281 19.960 1.00 90.62 79 THR A O 1
ATOM 602 N N . THR A 1 80 ? -2.751 -4.765 18.712 1.00 92.50 80 THR A N 1
ATOM 603 C CA . THR A 1 80 ? -3.001 -3.854 17.594 1.00 92.50 80 THR A CA 1
ATOM 604 C C . THR A 1 80 ? -3.068 -4.633 16.288 1.00 92.50 80 THR A C 1
ATOM 606 O O . THR A 1 80 ? -2.514 -5.730 16.185 1.00 92.50 80 THR A O 1
ATOM 609 N N . MET A 1 81 ? -3.786 -4.077 15.316 1.00 93.44 81 MET A N 1
ATOM 610 C CA . MET A 1 81 ? -3.962 -4.656 13.989 1.00 93.44 81 MET A CA 1
ATOM 611 C C . MET A 1 81 ? -3.438 -3.661 12.963 1.00 93.44 81 MET A C 1
ATOM 613 O O . MET A 1 81 ? -3.958 -2.549 12.868 1.00 93.44 81 MET A O 1
ATOM 617 N N . ASP A 1 82 ? -2.440 -4.072 12.193 1.00 93.38 82 ASP A N 1
ATOM 618 C CA . ASP A 1 82 ? -1.968 -3.299 11.055 1.00 93.38 82 ASP A CA 1
ATOM 619 C C . ASP A 1 82 ? -2.886 -3.613 9.878 1.00 93.38 82 ASP A C 1
ATOM 621 O O . ASP A 1 82 ? -3.066 -4.774 9.499 1.00 93.38 82 ASP A O 1
ATOM 625 N N . VAL A 1 83 ? -3.500 -2.576 9.316 1.00 94.06 83 VAL A N 1
ATOM 626 C CA . VAL A 1 83 ? -4.499 -2.707 8.255 1.00 94.06 83 VAL A CA 1
ATOM 627 C C . VAL A 1 83 ? -4.108 -1.864 7.048 1.00 94.06 83 VAL A C 1
A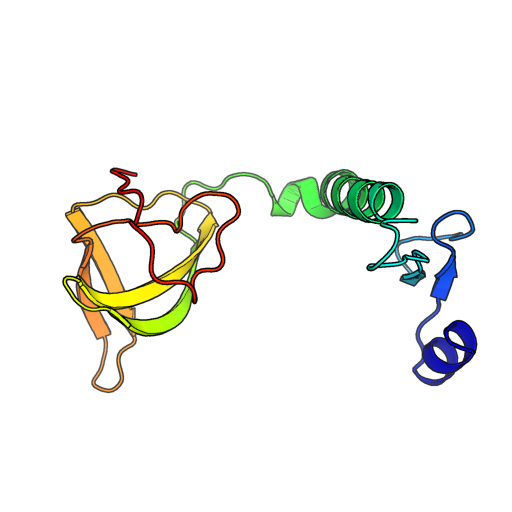TOM 629 O O . VAL A 1 83 ? -3.656 -0.730 7.192 1.00 94.06 83 VAL A O 1
ATOM 632 N N . ILE A 1 84 ? -4.314 -2.403 5.847 1.00 94.69 84 ILE A N 1
ATOM 633 C CA . ILE A 1 84 ? -4.334 -1.611 4.614 1.00 94.69 84 ILE A CA 1
ATOM 634 C C . ILE A 1 84 ? -5.780 -1.221 4.354 1.00 94.69 84 ILE A C 1
ATOM 636 O O . ILE A 1 84 ? -6.608 -2.091 4.081 1.00 94.69 84 ILE A O 1
ATOM 640 N N . LEU A 1 85 ? -6.070 0.077 4.413 1.00 93.94 85 LEU A N 1
ATOM 641 C CA . LEU A 1 85 ? -7.337 0.645 3.965 1.00 93.94 85 LEU A CA 1
ATOM 642 C C . LEU A 1 85 ? -7.248 0.939 2.462 1.00 93.94 85 LEU A C 1
ATOM 644 O O . LEU A 1 85 ? -6.416 1.735 2.034 1.00 93.94 85 LEU A O 1
ATOM 648 N N . VAL A 1 86 ? -8.084 0.274 1.668 1.00 92.94 86 VAL A N 1
ATOM 649 C CA . VAL A 1 86 ? -8.155 0.421 0.205 1.00 92.94 86 VAL A CA 1
ATOM 650 C C . VAL A 1 86 ? -9.238 1.424 -0.192 1.00 92.94 86 VAL A C 1
ATOM 652 O O . VAL A 1 86 ? -9.020 2.226 -1.092 1.00 92.94 86 VAL A O 1
ATOM 655 N N . ASN A 1 87 ? -10.395 1.384 0.475 1.00 93.25 87 ASN A N 1
ATOM 656 C CA . ASN A 1 87 ? -11.532 2.277 0.230 1.00 93.25 87 ASN A CA 1
ATOM 657 C C . ASN A 1 87 ? -12.337 2.529 1.509 1.00 93.25 87 ASN A C 1
ATOM 659 O O . ASN A 1 87 ? -12.220 1.781 2.484 1.00 93.25 87 ASN A O 1
ATOM 663 N N . GLY A 1 88 ? -13.170 3.568 1.475 1.00 94.00 88 GLY A N 1
ATOM 664 C CA . GLY A 1 88 ? -14.002 4.010 2.589 1.00 94.00 88 GLY A CA 1
ATOM 665 C C . GLY A 1 88 ? -13.238 4.797 3.655 1.00 94.00 88 GLY A C 1
ATOM 666 O O . GLY A 1 88 ? -12.153 5.329 3.423 1.00 94.00 88 GLY A O 1
ATOM 667 N N . THR A 1 89 ? -13.839 4.900 4.838 1.00 94.69 89 THR A N 1
ATOM 668 C CA . THR A 1 89 ? -13.314 5.682 5.965 1.00 94.69 89 THR A CA 1
ATOM 669 C C . THR A 1 89 ? -13.479 4.898 7.259 1.00 94.69 89 THR A C 1
ATOM 671 O O . THR A 1 89 ? -14.538 4.319 7.503 1.00 94.69 89 THR A O 1
ATOM 674 N N . LEU A 1 90 ? -12.442 4.893 8.095 1.00 95.00 90 LEU A N 1
ATOM 675 C CA . LEU A 1 90 ? -12.491 4.345 9.449 1.00 95.00 90 LEU A CA 1
ATOM 676 C C . LEU A 1 90 ? -12.600 5.500 10.431 1.00 95.00 90 LEU A C 1
ATOM 678 O O . LEU A 1 90 ? -11.958 6.518 10.230 1.00 95.00 90 LEU A O 1
ATOM 682 N N . LYS A 1 91 ? -13.386 5.354 11.498 1.00 95.88 91 LYS A N 1
ATOM 683 C CA . LYS A 1 91 ? -13.503 6.395 12.527 1.00 95.88 91 LYS A CA 1
ATOM 684 C C . LYS A 1 91 ? -13.244 5.832 13.910 1.00 95.88 91 LYS A C 1
ATOM 686 O O . LYS A 1 91 ? -13.666 4.721 14.233 1.00 95.88 91 LYS A O 1
ATOM 691 N N . GLU A 1 92 ? -12.576 6.614 14.749 1.00 95.56 92 GLU A N 1
ATOM 692 C CA . GLU A 1 92 ? -12.426 6.279 16.163 1.00 95.56 92 GLU A CA 1
ATOM 693 C C . GLU A 1 92 ? -13.815 6.122 16.814 1.00 95.56 92 GLU A C 1
ATOM 695 O O . GLU A 1 92 ? -14.728 6.911 16.571 1.00 95.56 92 GLU A O 1
ATOM 700 N N . GLY A 1 93 ? -13.997 5.069 17.612 1.00 94.88 93 GLY A N 1
ATOM 701 C CA . GLY A 1 93 ? -15.277 4.707 18.226 1.00 94.88 93 GLY A CA 1
ATOM 702 C C . GLY A 1 93 ? -16.211 3.871 17.342 1.00 94.88 93 GLY A C 1
ATOM 703 O O . GLY A 1 93 ? -17.171 3.298 17.860 1.00 94.88 93 GLY A O 1
ATOM 704 N N . GLN A 1 94 ? -15.936 3.729 16.040 1.00 94.56 94 GLN A N 1
ATOM 705 C CA . GLN A 1 94 ? -16.718 2.848 15.170 1.00 94.56 94 GLN A CA 1
ATOM 706 C C . GLN A 1 94 ? -16.520 1.382 15.571 1.00 94.56 94 GLN A C 1
ATOM 708 O O . GLN A 1 94 ? -15.419 0.962 15.924 1.00 94.56 94 GLN A O 1
ATOM 713 N N . THR A 1 95 ? -17.587 0.583 15.519 1.00 95.19 95 THR A N 1
ATOM 714 C CA . THR A 1 95 ? -17.496 -0.862 15.772 1.00 95.19 95 THR A CA 1
ATOM 715 C C . THR A 1 95 ? -17.012 -1.582 14.521 1.00 95.19 95 THR A C 1
ATOM 717 O O . THR A 1 95 ? -17.607 -1.432 13.456 1.00 95.19 95 THR A O 1
ATOM 720 N N . LEU A 1 96 ? -15.956 -2.380 14.667 1.00 94.12 96 LEU A N 1
ATOM 721 C CA . LEU A 1 96 ? -15.435 -3.260 13.628 1.00 94.12 96 LEU A CA 1
ATOM 722 C C . LEU A 1 96 ? -15.749 -4.720 13.957 1.00 94.12 96 LEU A C 1
ATOM 724 O O . LEU A 1 96 ? -15.846 -5.108 15.125 1.00 94.12 96 LEU A O 1
ATOM 728 N N . VAL A 1 97 ? -15.861 -5.532 12.909 1.00 94.56 97 VAL A N 1
ATOM 729 C CA . VAL A 1 97 ? -15.971 -6.988 13.010 1.00 94.56 97 VAL A CA 1
ATOM 730 C C . VAL A 1 97 ? -14.809 -7.601 12.242 1.00 94.56 97 VAL A C 1
ATOM 732 O O . VAL A 1 97 ? -14.597 -7.272 11.079 1.00 94.56 97 VAL A O 1
ATOM 735 N N . THR A 1 98 ? -14.050 -8.480 12.889 1.00 92.19 98 THR A N 1
ATOM 736 C CA . THR A 1 98 ? -12.934 -9.207 12.270 1.00 92.19 98 THR A CA 1
ATOM 737 C C . THR A 1 98 ? -13.001 -10.689 12.611 1.00 92.19 98 THR A C 1
ATOM 739 O O . THR A 1 98 ? -13.609 -11.087 13.602 1.00 92.19 98 THR A O 1
ATOM 742 N N . CYS A 1 99 ? -12.356 -11.528 11.810 1.00 90.94 99 CYS A N 1
ATOM 743 C CA . CYS A 1 99 ? -12.200 -12.944 12.119 1.00 90.94 99 CYS A CA 1
ATOM 744 C C . CYS A 1 99 ? -11.071 -13.134 13.144 1.00 90.94 99 CYS A C 1
ATOM 746 O O . CYS A 1 99 ? -9.966 -12.628 12.951 1.00 90.94 99 CYS A O 1
ATOM 748 N N . GLY A 1 100 ? -11.343 -13.866 14.223 1.00 89.56 100 GLY A N 1
ATOM 749 C CA . GLY A 1 100 ? -10.344 -14.365 15.166 1.00 89.56 100 GLY A CA 1
ATOM 750 C C . GLY A 1 100 ? -10.264 -15.894 15.136 1.00 89.56 100 GLY A C 1
ATOM 751 O O . GLY A 1 100 ? -11.077 -16.562 14.500 1.00 89.56 100 GLY A O 1
ATOM 752 N N . LEU A 1 101 ? -9.294 -16.462 15.857 1.00 89.50 101 LEU A N 1
ATOM 753 C CA . LEU A 1 101 ? -9.088 -17.919 15.921 1.00 89.50 101 LEU A CA 1
ATOM 754 C C . LEU A 1 101 ? -10.280 -18.669 16.534 1.00 89.50 101 LEU A C 1
ATOM 756 O O . LEU A 1 101 ? -10.589 -19.782 16.121 1.00 89.50 101 LEU A O 1
ATOM 760 N N . SER A 1 102 ? -10.956 -18.051 17.503 1.00 92.38 102 SER A N 1
ATOM 761 C CA . SER A 1 102 ? -12.086 -18.646 18.231 1.00 92.38 102 SER A CA 1
ATOM 762 C C . SER A 1 102 ? -13.453 -18.194 17.704 1.00 92.38 102 SER A C 1
ATOM 764 O O . SER A 1 102 ? -14.460 -18.402 18.376 1.00 92.38 102 SER A O 1
ATOM 766 N N . GLY A 1 103 ? -13.497 -17.547 16.535 1.00 94.12 103 GLY A N 1
ATOM 767 C CA . GLY A 1 103 ? -14.715 -16.985 15.950 1.00 94.12 103 GLY A CA 1
ATOM 768 C C . GLY A 1 103 ? -14.625 -15.478 15.680 1.00 94.12 103 GLY A C 1
ATOM 769 O O . GLY A 1 103 ? -13.541 -14.893 15.759 1.00 94.12 103 GLY A O 1
ATOM 770 N N . PRO A 1 104 ? -15.750 -14.837 15.319 1.00 95.19 104 PRO A N 1
ATOM 771 C CA . PRO A 1 104 ? -15.777 -13.410 15.024 1.00 95.19 104 PRO A CA 1
ATOM 772 C C . PRO A 1 104 ? -15.502 -12.575 16.281 1.00 95.19 104 PRO A C 1
ATOM 774 O O . PRO A 1 104 ? -16.036 -12.838 17.357 1.00 95.19 104 PRO A O 1
ATOM 777 N N . VAL A 1 105 ? -14.688 -11.536 16.124 1.00 93.19 105 VAL A N 1
ATOM 778 C CA . VAL A 1 105 ? -14.380 -10.538 17.148 1.00 93.19 105 VAL A CA 1
ATOM 779 C C . VAL A 1 105 ? -15.075 -9.241 16.761 1.00 93.19 105 VAL A C 1
ATOM 781 O O . VAL A 1 105 ? -14.836 -8.702 15.682 1.00 93.19 105 VAL A O 1
ATOM 784 N N . VAL A 1 106 ? -15.928 -8.742 17.653 1.00 95.75 106 VAL A N 1
ATOM 785 C CA . VAL A 1 106 ? -16.650 -7.476 17.498 1.00 95.75 106 VAL A CA 1
ATOM 786 C C . VAL A 1 106 ? -16.103 -6.507 18.536 1.00 95.75 106 VAL A C 1
ATOM 788 O O . VAL A 1 106 ? -16.141 -6.805 19.728 1.00 95.75 106 VAL A O 1
ATOM 791 N N . THR A 1 107 ? -15.551 -5.374 18.108 1.00 93.25 107 THR A N 1
ATOM 792 C CA . THR A 1 107 ? -14.906 -4.427 19.028 1.00 93.25 107 THR A CA 1
ATOM 793 C C . THR A 1 107 ? -14.940 -2.994 18.491 1.00 93.25 107 THR A C 1
ATOM 795 O O . THR A 1 107 ? -14.846 -2.801 17.277 1.00 93.25 107 THR A O 1
ATOM 798 N N . PRO A 1 108 ? -15.069 -1.963 19.346 1.00 95.62 108 PRO A N 1
ATOM 799 C CA . PRO A 1 108 ? -14.895 -0.581 18.917 1.00 95.62 108 PRO A CA 1
ATOM 800 C C . PRO A 1 108 ? -13.424 -0.255 18.618 1.00 95.62 108 PRO A C 1
ATOM 802 O O . PRO A 1 108 ? -12.505 -0.700 19.314 1.00 95.62 108 PRO A O 1
ATOM 805 N N . ILE A 1 109 ? -13.197 0.581 17.604 1.00 95.25 109 ILE A N 1
ATOM 806 C CA . ILE A 1 109 ? -11.888 1.163 17.298 1.00 95.25 109 ILE A CA 1
ATOM 807 C C . ILE A 1 109 ? -11.513 2.121 18.433 1.00 95.25 109 ILE A C 1
ATOM 809 O O . ILE A 1 109 ? -12.123 3.176 18.591 1.00 95.25 109 ILE A O 1
ATOM 813 N N . ARG A 1 110 ? -10.496 1.759 19.223 1.00 93.88 110 ARG A N 1
ATOM 814 C CA . ARG A 1 110 ? -10.016 2.583 20.350 1.00 93.88 110 ARG A CA 1
ATOM 815 C C . ARG A 1 110 ? -9.173 3.777 19.902 1.00 93.88 110 ARG A C 1
ATOM 817 O O . ARG A 1 110 ? -9.242 4.827 20.522 1.00 93.88 110 ARG A O 1
ATOM 824 N N . ALA A 1 111 ? -8.353 3.593 18.873 1.00 94.12 111 ALA A N 1
ATOM 825 C CA . ALA A 1 111 ? -7.509 4.631 18.297 1.00 94.12 111 ALA A CA 1
ATOM 826 C C . ALA A 1 111 ? -7.098 4.227 16.878 1.00 94.12 111 ALA A C 1
ATOM 828 O O . ALA A 1 111 ? -6.840 3.049 16.624 1.00 94.12 111 ALA A O 1
ATOM 829 N N . LEU A 1 112 ? -6.992 5.213 15.989 1.00 95.12 112 LEU A N 1
ATOM 830 C CA . LEU A 1 112 ? -6.335 5.082 14.693 1.00 95.12 112 LEU A CA 1
ATOM 831 C C . LEU A 1 112 ? -4.976 5.765 14.785 1.00 95.12 112 LEU A C 1
ATOM 833 O O . LEU A 1 112 ? -4.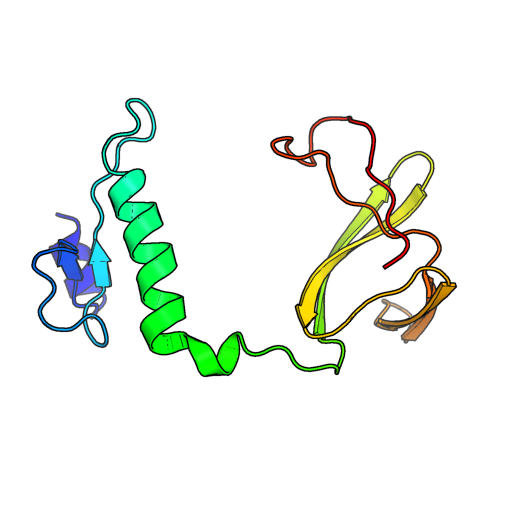877 6.902 15.251 1.00 95.12 112 LEU A O 1
ATOM 837 N N . VAL A 1 113 ? -3.926 5.057 14.383 1.00 92.81 113 VAL A N 1
ATOM 838 C CA . VAL A 1 113 ? -2.553 5.545 14.495 1.00 92.81 113 VAL A CA 1
ATOM 839 C C . VAL A 1 113 ? -1.769 5.274 13.223 1.00 92.81 113 VAL A C 1
ATOM 841 O O . VAL A 1 113 ? -1.892 4.207 12.629 1.00 92.81 113 VAL A O 1
ATOM 844 N N . THR A 1 114 ? -0.926 6.226 12.829 1.00 91.31 114 THR A N 1
ATOM 845 C CA . THR A 1 114 ? 0.078 6.024 11.776 1.00 91.31 114 THR A CA 1
ATOM 846 C C . THR A 1 114 ? 1.479 6.282 12.325 1.00 91.31 114 THR A C 1
ATOM 848 O O . THR A 1 114 ? 1.642 7.076 13.263 1.00 91.31 114 THR A O 1
ATOM 851 N N . PRO A 1 115 ? 2.518 5.649 11.751 1.00 85.38 115 PRO A N 1
ATOM 852 C CA . PRO A 1 115 ? 3.892 6.055 12.016 1.00 85.38 115 PRO A CA 1
ATOM 853 C C . PRO A 1 115 ? 4.110 7.513 11.594 1.00 85.38 115 PRO A C 1
ATOM 855 O O . PRO A 1 115 ? 3.359 8.071 10.786 1.00 85.38 115 PRO A O 1
ATOM 858 N N . GLN A 1 116 ? 5.158 8.139 12.128 1.00 83.12 116 GLN A N 1
ATOM 859 C CA . GLN A 1 116 ? 5.568 9.448 11.633 1.00 83.12 116 GLN A CA 1
ATOM 860 C C . GLN A 1 116 ? 5.989 9.371 10.158 1.00 83.12 116 GLN A C 1
ATOM 862 O O . GLN A 1 116 ? 6.598 8.375 9.750 1.00 83.12 116 GLN A O 1
ATOM 867 N N . PRO A 1 117 ? 5.728 10.431 9.372 1.00 81.56 117 PRO A N 1
ATOM 868 C CA . PRO A 1 117 ? 6.191 10.507 7.995 1.00 81.56 117 PRO A CA 1
ATOM 869 C C . PRO A 1 117 ? 7.688 10.205 7.897 1.00 81.56 117 PRO A C 1
ATOM 871 O O . PRO A 1 117 ? 8.480 10.686 8.709 1.00 81.56 117 PRO A O 1
ATOM 874 N N . MET A 1 118 ? 8.067 9.415 6.891 1.00 77.06 118 MET A N 1
ATOM 875 C CA . MET A 1 118 ? 9.460 9.041 6.609 1.00 77.06 118 MET A CA 1
ATOM 876 C C . MET A 1 118 ? 10.170 8.260 7.733 1.00 77.06 118 MET A C 1
ATOM 878 O O . MET A 1 118 ? 11.398 8.189 7.741 1.00 77.06 118 MET A O 1
ATOM 882 N N . ARG A 1 119 ? 9.435 7.652 8.675 1.00 68.00 119 ARG A N 1
ATOM 883 C CA . ARG A 1 119 ? 10.005 6.730 9.667 1.00 68.00 119 ARG A CA 1
ATOM 884 C C . ARG A 1 119 ? 9.493 5.311 9.462 1.00 68.00 119 ARG A C 1
ATOM 886 O O . ARG A 1 119 ? 8.300 5.070 9.317 1.00 68.00 119 ARG A O 1
ATOM 893 N N . GLU A 1 120 ? 10.427 4.368 9.485 1.00 65.38 120 GLU A N 1
ATOM 894 C CA . GLU A 1 120 ? 10.147 2.934 9.480 1.00 65.38 120 GLU A CA 1
ATOM 895 C C . GLU A 1 120 ? 9.361 2.553 10.746 1.00 65.38 120 GLU A C 1
ATOM 897 O O . GLU A 1 120 ? 9.780 2.880 11.857 1.00 65.38 120 GLU A O 1
ATOM 902 N N . MET A 1 121 ? 8.269 1.793 10.600 1.00 60.00 121 MET A N 1
ATOM 903 C CA . MET A 1 121 ? 7.435 1.337 11.729 1.00 60.00 121 MET A CA 1
ATOM 904 C C . MET A 1 121 ? 8.198 0.504 12.771 1.00 60.00 121 MET A C 1
ATOM 906 O O . MET A 1 121 ? 7.753 0.365 13.906 1.00 60.00 121 MET A O 1
ATOM 910 N N . ARG A 1 122 ? 9.342 -0.076 12.389 1.00 64.56 122 ARG A N 1
ATOM 911 C CA . ARG A 1 122 ? 10.196 -0.887 13.271 1.00 64.56 122 ARG A CA 1
ATOM 912 C C . ARG A 1 122 ? 11.021 -0.036 14.240 1.00 64.56 122 ARG A C 1
ATOM 914 O O . ARG A 1 122 ? 11.542 -0.565 15.219 1.00 64.56 122 ARG A O 1
ATOM 921 N N . VAL A 1 123 ? 11.166 1.263 13.973 1.00 64.00 123 VAL A N 1
ATOM 922 C CA . VAL A 1 123 ? 11.897 2.190 14.840 1.00 64.00 123 VAL A CA 1
ATOM 923 C C . VAL A 1 123 ? 10.929 2.730 15.883 1.00 64.00 123 VAL A C 1
ATOM 925 O O . VAL A 1 123 ? 9.916 3.336 15.538 1.00 64.00 123 VAL A O 1
ATOM 928 N N . LYS A 1 124 ? 11.244 2.531 17.170 1.00 62.34 124 LYS A N 1
ATOM 929 C CA . LYS A 1 124 ? 10.450 3.086 18.273 1.00 62.34 124 LYS A CA 1
ATOM 930 C C . LYS A 1 124 ? 10.332 4.603 18.099 1.00 62.34 124 LYS A C 1
ATOM 932 O O . LYS A 1 124 ? 11.321 5.326 18.192 1.00 62.34 124 LYS A O 1
ATOM 937 N N . GLY A 1 125 ? 9.118 5.072 17.845 1.00 68.88 125 GLY A N 1
ATOM 938 C CA . GLY A 1 125 ? 8.791 6.477 17.650 1.00 68.88 125 GLY A CA 1
ATOM 939 C C . GLY A 1 125 ? 7.395 6.776 18.180 1.00 68.88 125 GLY A C 1
ATOM 940 O O . GLY A 1 125 ? 6.639 5.866 18.516 1.00 68.88 125 GLY A O 1
ATOM 941 N N . SER A 1 126 ? 7.058 8.058 18.283 1.00 80.31 126 SER A N 1
ATOM 942 C CA . SER A 1 126 ? 5.696 8.464 18.618 1.00 80.31 126 SER A CA 1
ATOM 943 C C . SER A 1 126 ? 4.749 8.192 17.450 1.00 80.31 126 SER A C 1
ATOM 945 O O . SER A 1 126 ? 5.110 8.375 16.287 1.00 80.31 126 SER A O 1
ATOM 947 N N . TYR A 1 127 ? 3.531 7.765 17.768 1.00 86.75 127 TYR A N 1
ATOM 948 C CA . TYR A 1 127 ? 2.457 7.613 16.793 1.00 86.75 127 TYR A CA 1
ATOM 949 C C . TYR A 1 127 ? 1.716 8.934 16.592 1.00 86.75 127 TYR A C 1
ATOM 951 O O . TYR A 1 127 ? 1.587 9.735 17.521 1.00 86.75 127 TYR A O 1
ATOM 959 N N . VAL A 1 128 ? 1.209 9.147 15.380 1.00 90.62 128 VAL A N 1
ATOM 960 C CA . VAL A 1 128 ? 0.254 10.221 15.092 1.00 90.62 128 VAL A CA 1
ATOM 961 C C . VAL A 1 128 ? -1.148 9.646 15.246 1.00 90.62 128 VAL A C 1
ATOM 963 O O . VAL A 1 128 ? -1.457 8.636 14.618 1.00 90.62 128 VAL A O 1
ATOM 966 N N . HIS A 1 129 ? -1.964 10.261 16.101 1.00 93.12 129 HIS A N 1
ATOM 967 C CA . HIS A 1 129 ? -3.347 9.850 16.337 1.00 93.12 129 HIS A CA 1
ATOM 968 C C . HIS A 1 129 ? -4.298 10.541 15.363 1.00 93.12 129 HIS A C 1
ATOM 970 O O . HIS A 1 129 ? -4.189 11.748 15.145 1.00 93.12 129 HIS A O 1
ATOM 976 N N . HIS A 1 130 ? -5.264 9.780 14.859 1.00 94.75 130 HIS A N 1
ATOM 977 C CA . HIS A 1 130 ? -6.274 10.243 13.911 1.00 94.75 130 HIS A CA 1
ATOM 978 C C . HIS A 1 130 ? -7.676 10.004 14.459 1.00 94.75 130 HIS A C 1
ATOM 980 O O . HIS A 1 130 ? -7.914 9.020 15.163 1.00 94.75 130 HIS A O 1
ATOM 986 N N . LYS A 1 131 ? -8.600 10.913 14.133 1.00 94.75 131 LYS A N 1
ATOM 987 C CA . LYS A 1 131 ? -10.029 10.757 14.448 1.00 94.75 131 LYS A CA 1
ATOM 988 C C . LYS A 1 131 ? -10.777 10.000 13.354 1.00 94.75 131 LYS A C 1
ATOM 990 O O . LYS A 1 131 ? -11.717 9.266 13.665 1.00 94.75 131 LYS A O 1
ATOM 995 N N . GLU A 1 132 ? -10.330 10.166 12.114 1.00 90.94 132 GLU A N 1
ATOM 996 C CA . GLU A 1 132 ? -10.787 9.493 10.899 1.00 90.94 132 GLU A CA 1
ATOM 997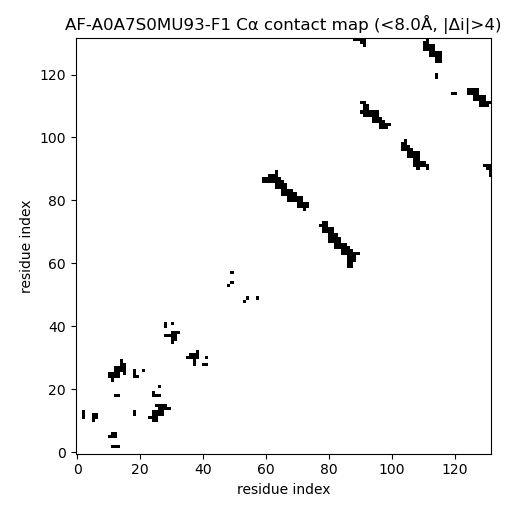 C C . GLU A 1 132 ? -9.632 9.327 9.905 1.00 90.94 132 GLU A C 1
ATOM 999 O O . GLU A 1 132 ? -8.660 10.111 10.034 1.00 90.94 132 GLU A O 1
#

InterPro domains:
  IPR009000 Translation protein, beta-barrel domain superfamily [SSF50447] (63-132)
  IPR015760 Translation initiation factor IF- 2 [PTHR4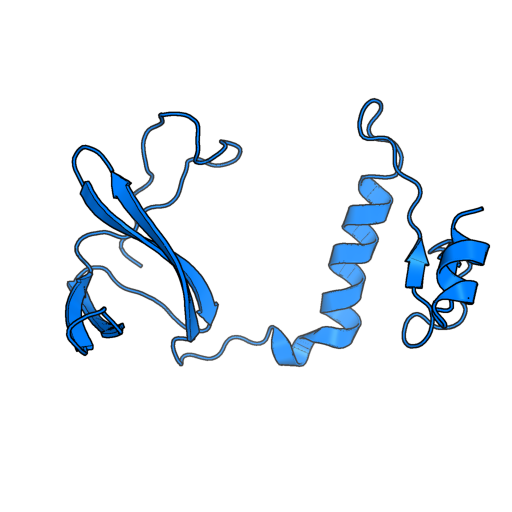3381] (3-125)
  IPR027417 P-loop containing nucleoside triphosphate hydrolase [G3DSA:3.40.50.300] (1-61)